Protein AF-A0A382DWG4-F1 (afdb_monomer_lite)

pLDDT: mean 83.69, std 11.29, range [49.47, 96.62]

Sequence (110 aa):
MDEVGPDAPTLCGGWTAAHLAAHLVVRERRPDTGPGLVMSGAPARHTARVTNRLAERGNFTQQVDRVRRGPPVYLRPFDGQMNLVEFVVHHEDVRRAGDEWTPRSGLDGL

Secondary structure (DSSP, 8-state):
-TTT-TT-B-SSTT-BHHHHHHHHHHHHH-GGGGGGGT--SHHHHHHHHHHHHHHHHS-HHHHHHHHHH-S-TTTGGG-HHHHHHHHHHHHHHHHHTSTT--PPPS-TT-

Structure (mmCIF, N/CA/C/O backbone):
data_AF-A0A382DWG4-F1
#
_entry.id   AF-A0A382DWG4-F1
#
loop_
_atom_site.group_PDB
_atom_site.id
_atom_site.type_symbol
_atom_site.label_atom_id
_atom_site.label_alt_id
_atom_site.label_comp_id
_atom_site.label_asym_id
_atom_site.label_entity_id
_atom_site.label_seq_id
_atom_site.pdbx_PDB_ins_code
_atom_site.Cartn_x
_atom_site.Cartn_y
_atom_site.Cartn_z
_atom_site.occupancy
_atom_site.B_iso_or_equiv
_atom_site.auth_seq_id
_atom_site.auth_comp_id
_atom_site.auth_asym_id
_atom_site.auth_atom_id
_atom_site.pdbx_PDB_model_num
ATOM 1 N N . MET A 1 1 ? -8.004 -3.839 6.778 1.00 73.31 1 MET A N 1
ATOM 2 C CA . MET A 1 1 ? -8.254 -2.951 5.619 1.00 73.31 1 MET A CA 1
ATOM 3 C C . MET A 1 1 ? -9.739 -2.878 5.295 1.00 73.31 1 MET A C 1
ATOM 5 O O . MET A 1 1 ? -10.244 -1.770 5.221 1.00 73.31 1 MET A O 1
ATOM 9 N N . ASP A 1 2 ? -10.453 -4.003 5.165 1.00 75.31 2 ASP A N 1
ATOM 10 C CA . ASP A 1 2 ? -11.888 -3.988 4.809 1.00 75.31 2 ASP A CA 1
ATOM 11 C C . ASP A 1 2 ? -12.790 -3.231 5.794 1.00 75.31 2 ASP A C 1
ATOM 13 O O . ASP A 1 2 ? -13.763 -2.614 5.382 1.00 75.31 2 ASP A O 1
ATOM 17 N N . GLU A 1 3 ? -12.447 -3.239 7.081 1.00 82.00 3 GLU A N 1
ATOM 18 C CA . GLU A 1 3 ? -13.268 -2.636 8.140 1.00 82.00 3 GLU A CA 1
ATOM 19 C C . GLU A 1 3 ? -13.122 -1.110 8.251 1.00 82.00 3 GLU A C 1
ATOM 21 O O . GLU A 1 3 ? -13.969 -0.464 8.856 1.00 82.00 3 GLU A O 1
ATOM 26 N N . VAL A 1 4 ? -12.063 -0.527 7.676 1.00 84.00 4 VAL A N 1
ATOM 27 C CA . VAL A 1 4 ? -11.703 0.890 7.885 1.00 84.00 4 VAL A CA 1
ATOM 28 C C . VAL A 1 4 ? -11.916 1.771 6.645 1.00 84.00 4 VAL A C 1
ATOM 30 O O . VAL A 1 4 ? -11.945 2.992 6.755 1.00 84.00 4 VAL A O 1
ATOM 33 N N . GLY A 1 5 ? -12.097 1.169 5.464 1.00 90.50 5 GLY A N 1
ATOM 34 C CA . GLY A 1 5 ? -12.285 1.892 4.200 1.00 90.50 5 GLY A CA 1
ATOM 35 C C . GLY A 1 5 ? -10.986 2.419 3.558 1.00 90.50 5 GLY A C 1
ATOM 36 O O . GLY A 1 5 ? -9.904 2.276 4.128 1.00 90.50 5 GLY A O 1
ATOM 37 N N . PRO A 1 6 ? -11.068 3.000 2.343 1.00 94.62 6 PRO A N 1
ATOM 38 C CA . PRO A 1 6 ? -9.902 3.393 1.539 1.00 94.62 6 PRO A CA 1
ATOM 39 C C . PRO A 1 6 ? -9.099 4.567 2.111 1.00 94.62 6 PRO A C 1
ATOM 41 O O . PRO A 1 6 ? -7.891 4.643 1.877 1.00 94.62 6 PRO A O 1
ATOM 44 N N . ASP A 1 7 ? -9.755 5.458 2.852 1.00 93.81 7 ASP A N 1
ATOM 45 C CA . ASP A 1 7 ? -9.170 6.702 3.367 1.00 93.81 7 ASP A CA 1
ATOM 46 C C . ASP A 1 7 ? -8.579 6.554 4.772 1.00 93.81 7 ASP A C 1
ATOM 48 O O . ASP A 1 7 ? -8.004 7.502 5.304 1.00 93.81 7 ASP A O 1
ATOM 52 N N . ALA A 1 8 ? -8.693 5.366 5.371 1.00 92.31 8 ALA A N 1
ATOM 53 C CA . ALA A 1 8 ? -8.172 5.111 6.703 1.00 92.31 8 ALA A CA 1
ATOM 54 C C . ALA A 1 8 ? -6.668 5.412 6.781 1.00 92.31 8 ALA A C 1
ATOM 56 O O . ALA A 1 8 ? -5.926 5.031 5.863 1.00 92.31 8 ALA A O 1
ATOM 57 N N . PRO A 1 9 ? -6.206 6.067 7.859 1.00 92.81 9 PRO A N 1
ATOM 58 C CA . PRO A 1 9 ? -4.799 6.379 8.026 1.00 92.81 9 PRO A CA 1
ATOM 59 C C . PRO A 1 9 ? -3.972 5.100 8.176 1.00 92.81 9 PRO A C 1
ATOM 61 O O . PRO A 1 9 ? -4.470 4.036 8.551 1.00 92.81 9 PRO A O 1
ATOM 64 N N . THR A 1 10 ? -2.680 5.214 7.887 1.00 92.38 10 THR A N 1
ATOM 65 C CA . THR A 1 10 ? -1.695 4.162 8.147 1.00 92.38 10 THR A CA 1
ATOM 66 C C . THR A 1 10 ? -0.465 4.773 8.802 1.00 92.38 10 THR A C 1
ATOM 68 O O . THR A 1 10 ? -0.222 5.977 8.700 1.00 92.38 10 THR A O 1
ATOM 71 N N . LEU A 1 11 ? 0.351 3.940 9.445 1.00 90.50 11 LEU A N 1
ATOM 72 C CA . LEU A 1 11 ? 1.660 4.370 9.942 1.00 90.50 11 LEU A CA 1
ATOM 73 C C . LEU A 1 11 ? 2.714 4.519 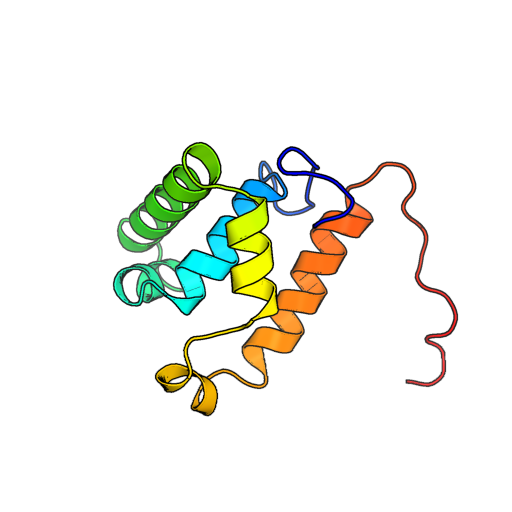8.831 1.00 90.50 11 LEU A C 1
ATOM 75 O O . LEU A 1 11 ? 3.812 5.019 9.083 1.00 90.50 11 LEU A O 1
ATOM 79 N N . CYS A 1 12 ? 2.393 4.138 7.592 1.00 87.06 12 CYS A N 1
ATOM 80 C CA . CYS A 1 12 ? 3.210 4.457 6.430 1.00 87.06 12 CYS A CA 1
ATOM 81 C C . CYS A 1 12 ? 2.968 5.930 6.074 1.00 87.06 12 CYS A C 1
ATOM 83 O O . CYS A 1 12 ? 1.954 6.267 5.475 1.00 87.06 12 CYS A O 1
ATOM 85 N N . GLY A 1 13 ? 3.870 6.822 6.492 1.00 83.50 13 GLY A N 1
ATOM 86 C CA . GLY A 1 13 ? 3.680 8.276 6.415 1.00 83.50 13 GLY A CA 1
ATOM 87 C C . GLY A 1 13 ? 3.041 8.773 5.108 1.00 83.50 13 GLY A C 1
ATOM 88 O O . GLY A 1 13 ? 3.586 8.585 4.021 1.00 83.50 13 GLY A O 1
ATOM 89 N N . GLY A 1 14 ? 1.880 9.423 5.232 1.00 87.25 14 GLY A N 1
ATOM 90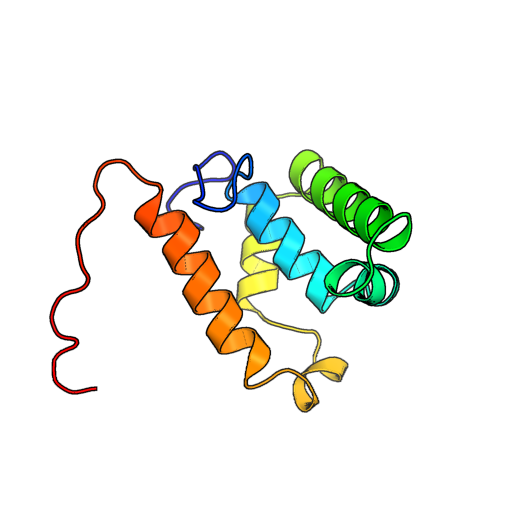 C CA . GLY A 1 14 ? 1.114 9.984 4.113 1.00 87.25 14 GLY A CA 1
ATOM 91 C C . GLY A 1 14 ? 0.293 8.973 3.302 1.00 87.25 14 GLY A C 1
ATOM 92 O O . GLY A 1 14 ? -0.386 9.379 2.364 1.00 87.25 14 GLY A O 1
ATOM 93 N N . TRP A 1 15 ? 0.333 7.679 3.630 1.00 95.06 15 TRP A N 1
ATOM 94 C CA . TRP A 1 15 ? -0.460 6.651 2.959 1.00 95.06 15 TRP A CA 1
ATOM 95 C C . TRP A 1 15 ? -1.777 6.395 3.678 1.00 95.06 15 TRP A C 1
ATOM 97 O O . TRP A 1 15 ? -1.834 6.233 4.899 1.00 95.06 15 TRP A O 1
ATOM 107 N N . THR A 1 16 ? -2.827 6.272 2.873 1.00 95.56 16 THR A N 1
ATOM 108 C CA . THR A 1 16 ? -4.111 5.707 3.289 1.00 95.56 16 THR A CA 1
ATOM 109 C C . THR A 1 16 ? -4.127 4.188 3.089 1.00 95.56 16 THR A C 1
ATOM 111 O O . THR A 1 16 ? -3.254 3.624 2.419 1.00 95.56 16 THR A O 1
ATOM 114 N N . ALA A 1 17 ? -5.149 3.502 3.600 1.00 94.38 17 ALA A N 1
ATOM 115 C CA . ALA A 1 17 ? -5.343 2.076 3.349 1.00 94.38 17 ALA A CA 1
ATOM 116 C C . ALA A 1 17 ? -5.406 1.740 1.845 1.00 94.38 17 ALA A C 1
ATOM 118 O O . ALA A 1 17 ? -4.917 0.685 1.443 1.00 94.38 17 ALA A O 1
ATOM 119 N N . ALA A 1 18 ? -5.926 2.636 0.995 1.00 95.62 18 ALA A N 1
ATOM 120 C CA . ALA A 1 18 ? -5.898 2.464 -0.460 1.00 95.62 18 ALA A CA 1
ATOM 121 C C . ALA A 1 18 ? -4.475 2.478 -1.040 1.00 95.62 18 ALA A C 1
ATOM 123 O O . ALA A 1 18 ? -4.157 1.659 -1.903 1.00 95.62 18 ALA A O 1
ATOM 124 N N . HIS A 1 19 ? -3.597 3.352 -0.540 1.00 96.44 19 HIS A N 1
ATOM 125 C CA . HIS A 1 19 ? -2.184 3.359 -0.934 1.00 96.44 19 HIS A CA 1
ATOM 126 C C . HIS A 1 19 ? -1.492 2.056 -0.540 1.00 96.44 19 HIS A C 1
ATOM 128 O O . HIS A 1 19 ? -0.760 1.472 -1.341 1.00 96.44 19 HIS A O 1
ATOM 134 N N . LEU A 1 20 ? -1.785 1.562 0.661 1.00 93.50 20 LEU A N 1
ATOM 135 C CA . LEU A 1 20 ? -1.195 0.336 1.171 1.00 93.50 20 LEU A CA 1
ATOM 136 C C . LEU A 1 20 ? -1.699 -0.914 0.430 1.00 93.50 20 LEU A C 1
ATOM 138 O O . LEU A 1 20 ? -0.902 -1.766 0.038 1.00 93.50 20 LEU A O 1
ATOM 142 N N . ALA A 1 21 ? -2.999 -0.996 0.135 1.00 93.56 21 ALA A N 1
ATOM 143 C CA . ALA A 1 21 ? -3.563 -2.061 -0.694 1.00 93.56 21 ALA A CA 1
ATOM 144 C C . ALA A 1 21 ? -2.988 -2.036 -2.121 1.00 93.56 21 ALA A C 1
ATOM 146 O O . ALA A 1 21 ? -2.632 -3.079 -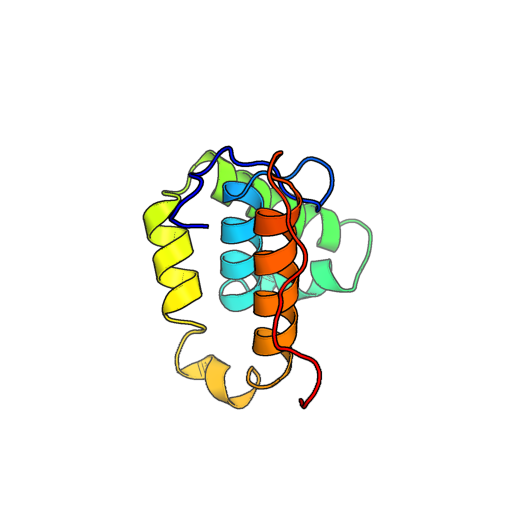2.676 1.00 93.56 21 ALA A O 1
ATOM 147 N N . ALA A 1 22 ? -2.849 -0.847 -2.713 1.00 94.81 22 ALA A N 1
ATOM 148 C CA . ALA A 1 22 ? -2.232 -0.683 -4.022 1.00 94.81 22 ALA A CA 1
ATOM 149 C C . ALA A 1 22 ? -0.761 -1.122 -4.026 1.00 94.81 22 ALA A C 1
ATOM 151 O O . ALA A 1 22 ? -0.342 -1.793 -4.969 1.00 94.81 22 ALA A O 1
ATOM 152 N N . HIS A 1 23 ? 0.007 -0.793 -2.984 1.00 92.62 23 HIS A N 1
ATOM 153 C CA . HIS A 1 23 ? 1.409 -1.189 -2.849 1.00 92.62 23 HIS A CA 1
ATOM 154 C C . HIS A 1 23 ? 1.576 -2.711 -2.894 1.00 92.62 23 HIS A C 1
ATOM 156 O O . HIS A 1 23 ? 2.336 -3.215 -3.722 1.00 92.62 23 HIS A O 1
ATOM 162 N N . LEU A 1 24 ? 0.797 -3.429 -2.081 1.00 89.38 24 LEU A N 1
ATOM 163 C CA . LEU A 1 24 ? 0.802 -4.893 -2.029 1.00 89.38 24 LEU A CA 1
ATOM 164 C C . LEU A 1 24 ? 0.469 -5.504 -3.399 1.00 89.38 24 LEU A C 1
ATOM 166 O O . LEU A 1 24 ? 1.183 -6.367 -3.906 1.00 89.38 24 LEU A O 1
ATOM 170 N N . VAL A 1 25 ? -0.576 -4.993 -4.062 1.00 90.69 25 VAL A N 1
ATOM 171 C CA . VAL A 1 25 ? -0.978 -5.463 -5.398 1.00 90.69 25 VAL A CA 1
ATOM 172 C C . VAL A 1 25 ? 0.103 -5.201 -6.450 1.00 90.69 25 VAL A C 1
ATOM 174 O O . VAL A 1 25 ? 0.327 -6.047 -7.318 1.00 90.69 25 VAL A O 1
ATOM 177 N N . VAL A 1 26 ? 0.748 -4.031 -6.418 1.00 90.88 26 VAL A N 1
ATOM 178 C CA . VAL A 1 26 ? 1.821 -3.669 -7.355 1.00 90.88 26 VAL A CA 1
ATOM 179 C C . VAL A 1 26 ? 3.020 -4.583 -7.154 1.00 90.88 26 VAL A C 1
ATOM 181 O O . VAL A 1 26 ? 3.466 -5.199 -8.120 1.00 90.88 26 VAL A O 1
ATOM 184 N N . ARG A 1 27 ? 3.484 -4.745 -5.914 1.00 84.69 27 ARG A N 1
ATOM 185 C CA . ARG A 1 27 ? 4.627 -5.600 -5.588 1.00 84.69 27 ARG A CA 1
ATOM 186 C C . ARG A 1 27 ? 4.451 -7.030 -6.103 1.00 84.69 27 ARG A C 1
ATOM 188 O O . ARG A 1 27 ? 5.362 -7.563 -6.726 1.00 84.69 27 ARG A O 1
ATOM 195 N N . GLU A 1 28 ? 3.273 -7.619 -5.917 1.00 81.44 28 GLU A N 1
ATOM 196 C CA . GLU A 1 28 ? 3.007 -9.000 -6.338 1.00 81.44 28 GLU A CA 1
ATOM 197 C C . GLU A 1 28 ? 2.816 -9.174 -7.854 1.00 81.44 28 GLU A C 1
ATOM 199 O O . GLU A 1 28 ? 2.993 -10.270 -8.383 1.00 81.44 28 GLU A O 1
ATOM 204 N N . ARG A 1 29 ? 2.355 -8.140 -8.572 1.00 82.12 29 ARG A N 1
ATOM 205 C CA . ARG A 1 29 ? 1.797 -8.312 -9.934 1.00 82.12 29 ARG A CA 1
ATOM 206 C C . ARG A 1 29 ? 2.451 -7.445 -11.005 1.00 82.12 29 ARG A C 1
ATOM 208 O O . ARG A 1 29 ? 2.113 -7.588 -12.179 1.00 82.12 29 ARG A O 1
ATOM 215 N N . ARG A 1 30 ? 3.375 -6.559 -10.633 1.00 81.12 30 ARG A N 1
ATOM 216 C CA . ARG A 1 30 ? 4.131 -5.681 -11.538 1.00 81.12 30 ARG A CA 1
ATOM 217 C C . ARG A 1 30 ? 5.631 -5.958 -11.407 1.00 81.12 30 ARG A C 1
ATOM 219 O O . ARG A 1 30 ? 6.323 -5.220 -10.701 1.00 81.12 30 ARG A O 1
ATOM 226 N N . PRO A 1 31 ? 6.170 -6.977 -12.100 1.00 77.88 31 PRO A N 1
ATOM 227 C CA . PRO A 1 31 ? 7.602 -7.279 -12.037 1.00 77.88 31 PRO A CA 1
ATOM 228 C C . PRO A 1 31 ? 8.478 -6.093 -12.478 1.00 77.88 31 PRO A C 1
ATOM 230 O O . PRO A 1 31 ? 9.587 -5.933 -11.975 1.00 77.88 31 PRO A O 1
ATOM 233 N N . ASP A 1 32 ? 7.962 -5.198 -13.332 1.00 82.31 32 ASP A N 1
ATOM 234 C CA . ASP A 1 32 ? 8.634 -3.959 -13.751 1.00 82.31 32 ASP A CA 1
ATOM 235 C C . ASP A 1 32 ? 8.856 -2.950 -12.609 1.00 82.31 32 ASP A C 1
ATOM 237 O O . ASP A 1 32 ? 9.685 -2.048 -12.727 1.00 82.31 32 ASP A O 1
ATOM 241 N N . THR A 1 33 ? 8.139 -3.099 -11.495 1.00 84.94 33 THR A N 1
ATOM 242 C CA . THR A 1 33 ? 8.252 -2.229 -10.314 1.00 84.94 33 THR A CA 1
ATOM 243 C C . THR A 1 33 ? 9.146 -2.808 -9.217 1.00 84.94 33 THR A C 1
ATOM 245 O O . THR A 1 33 ? 9.527 -2.081 -8.297 1.00 84.94 33 THR A O 1
ATOM 248 N N . GLY A 1 34 ? 9.548 -4.080 -9.336 1.00 81.75 34 GLY A N 1
ATOM 249 C CA . GLY A 1 34 ? 10.423 -4.762 -8.378 1.00 81.75 34 GLY A CA 1
ATOM 250 C C . GLY A 1 34 ? 11.731 -4.012 -8.083 1.00 81.75 34 GLY A C 1
ATOM 251 O O . GLY A 1 34 ? 12.059 -3.832 -6.910 1.00 81.75 34 GLY A O 1
ATOM 252 N N . PRO A 1 35 ? 12.450 -3.476 -9.093 1.00 86.06 35 PRO A N 1
ATOM 253 C CA . PRO A 1 35 ? 13.670 -2.707 -8.852 1.00 86.06 35 PRO A CA 1
ATOM 254 C C . PRO A 1 35 ? 13.469 -1.493 -7.936 1.00 86.06 35 PRO A C 1
ATOM 256 O O . PRO A 1 35 ? 14.357 -1.165 -7.157 1.00 86.06 35 PRO A O 1
ATOM 259 N N . GLY A 1 36 ? 12.306 -0.837 -7.971 1.00 85.44 36 GLY A N 1
ATOM 260 C CA . GLY A 1 36 ? 12.035 0.328 -7.123 1.00 85.44 36 GLY A CA 1
ATOM 261 C C . GLY A 1 36 ? 11.812 0.016 -5.642 1.00 85.44 36 GLY A C 1
ATOM 262 O O . GLY A 1 36 ? 11.686 0.955 -4.863 1.00 85.44 36 GLY A O 1
ATOM 263 N N . LEU A 1 37 ? 11.780 -1.264 -5.248 1.00 81.94 37 LEU A N 1
ATOM 264 C CA . LEU A 1 37 ? 11.726 -1.687 -3.843 1.00 81.94 37 LEU A CA 1
ATOM 265 C C . LEU A 1 37 ? 13.105 -1.658 -3.170 1.00 81.94 37 LEU A C 1
ATOM 267 O O . LEU A 1 37 ? 13.189 -1.517 -1.955 1.00 81.94 37 LEU A O 1
ATOM 271 N N . VAL A 1 38 ? 14.181 -1.794 -3.953 1.00 84.19 38 VAL A N 1
ATOM 272 C CA . VAL A 1 38 ? 15.563 -1.895 -3.443 1.00 84.19 38 VAL A CA 1
ATOM 273 C C . VAL A 1 38 ? 16.507 -0.844 -4.032 1.00 84.19 38 VAL A C 1
ATOM 275 O O . VAL A 1 38 ? 17.545 -0.551 -3.446 1.00 84.19 38 VAL A O 1
ATOM 278 N N . MET A 1 39 ? 16.164 -0.255 -5.182 1.00 87.62 39 MET A N 1
ATOM 279 C CA . MET A 1 39 ? 16.962 0.765 -5.863 1.00 87.62 39 MET A CA 1
ATOM 280 C C . MET A 1 39 ? 16.352 2.154 -5.679 1.00 87.62 39 MET A C 1
ATOM 282 O O . MET A 1 39 ? 15.146 2.353 -5.826 1.00 87.62 39 MET A O 1
ATOM 286 N N . SER A 1 40 ? 17.206 3.148 -5.445 1.00 90.00 40 SER A N 1
ATOM 287 C CA . SER A 1 40 ? 16.813 4.555 -5.362 1.00 90.00 40 SER A CA 1
ATOM 288 C C . SER A 1 40 ? 16.681 5.208 -6.747 1.00 90.00 40 SER A C 1
ATOM 290 O O . SER A 1 40 ? 17.025 4.637 -7.782 1.00 90.00 40 SER A O 1
ATOM 292 N N . GLY A 1 41 ? 16.168 6.441 -6.791 1.00 94.75 41 GLY A N 1
ATOM 293 C CA . GLY A 1 41 ? 16.123 7.238 -8.017 1.00 94.75 41 GLY A CA 1
ATOM 294 C C . GLY A 1 41 ? 14.952 6.891 -8.941 1.00 94.75 41 GLY A C 1
ATOM 295 O O . GLY A 1 41 ? 13.796 6.878 -8.518 1.00 94.75 41 GLY A O 1
ATOM 296 N N . ALA A 1 42 ? 15.226 6.703 -10.236 1.00 94.81 42 ALA A N 1
ATOM 297 C CA . ALA A 1 42 ? 14.180 6.502 -11.244 1.00 94.81 42 ALA A CA 1
ATOM 298 C C . ALA A 1 42 ? 13.311 5.245 -11.009 1.00 94.81 42 ALA A C 1
ATOM 300 O O . ALA A 1 42 ? 12.091 5.374 -11.148 1.00 94.81 42 ALA A O 1
ATOM 301 N N . PRO A 1 43 ? 13.869 4.086 -10.597 1.00 90.69 43 PRO A N 1
ATOM 302 C CA . PRO A 1 43 ? 13.083 2.910 -10.224 1.00 90.69 43 PRO A CA 1
ATOM 303 C C . PRO A 1 43 ? 12.107 3.178 -9.072 1.00 90.69 43 PRO A C 1
ATOM 305 O O . PRO A 1 43 ? 10.909 2.966 -9.241 1.00 90.69 43 PRO A O 1
ATOM 308 N N . ALA A 1 44 ? 12.575 3.742 -7.951 1.00 89.75 44 ALA A N 1
ATOM 309 C CA . ALA A 1 44 ? 11.713 4.100 -6.818 1.00 89.75 44 ALA A CA 1
ATOM 310 C C . ALA A 1 44 ? 10.584 5.062 -7.231 1.00 89.75 44 ALA A C 1
ATOM 312 O O . ALA A 1 44 ? 9.422 4.868 -6.875 1.00 89.75 44 ALA A O 1
ATOM 313 N N . ARG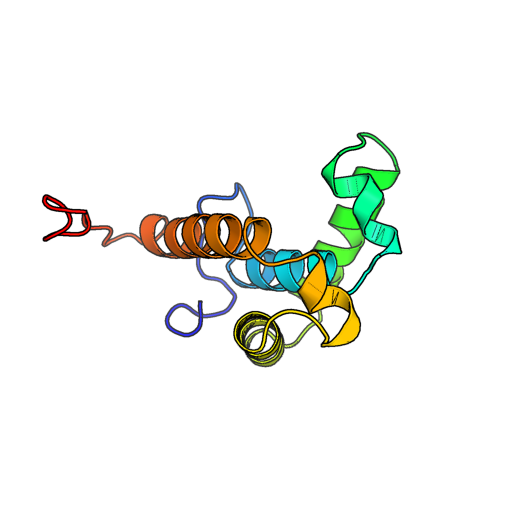 A 1 45 ? 10.894 6.067 -8.066 1.00 93.12 45 ARG A N 1
ATOM 314 C CA . ARG A 1 45 ? 9.882 6.987 -8.615 1.00 93.12 45 ARG A CA 1
ATOM 315 C C . ARG A 1 45 ? 8.890 6.297 -9.548 1.00 93.12 45 ARG A C 1
ATOM 317 O O . ARG A 1 45 ? 7.759 6.758 -9.668 1.00 93.12 45 ARG A O 1
ATOM 324 N N . HIS A 1 46 ? 9.295 5.263 -10.283 1.00 94.00 46 HIS A N 1
ATOM 325 C CA . HIS A 1 46 ? 8.380 4.474 -11.111 1.00 94.00 46 HIS A CA 1
ATOM 326 C C . HIS A 1 46 ? 7.412 3.683 -10.243 1.00 94.00 46 HIS A C 1
ATOM 328 O O . HIS A 1 46 ? 6.204 3.851 -10.397 1.00 94.00 46 HIS A O 1
ATOM 334 N N . THR A 1 47 ? 7.928 2.935 -9.272 1.00 93.06 47 THR A N 1
ATOM 335 C CA . THR A 1 47 ? 7.112 2.162 -8.330 1.00 93.06 47 THR A CA 1
ATOM 336 C C . THR A 1 47 ? 6.123 3.057 -7.588 1.00 93.06 47 THR A C 1
ATOM 338 O O . THR A 1 47 ? 4.926 2.789 -7.632 1.00 93.06 47 THR A O 1
ATOM 341 N N . ALA A 1 48 ? 6.573 4.188 -7.033 1.00 93.12 48 ALA A N 1
ATOM 342 C CA . ALA A 1 48 ? 5.692 5.148 -6.363 1.00 93.12 48 ALA A CA 1
ATOM 343 C C . ALA A 1 48 ? 4.584 5.687 -7.287 1.00 93.12 48 ALA A C 1
ATOM 345 O O . ALA A 1 48 ? 3.418 5.732 -6.903 1.00 93.12 48 ALA A O 1
ATOM 346 N N . ARG A 1 49 ? 4.911 6.040 -8.539 1.00 95.50 49 ARG A N 1
ATOM 347 C CA . ARG A 1 49 ? 3.912 6.514 -9.516 1.00 95.50 49 ARG A CA 1
ATOM 348 C C . ARG A 1 49 ? 2.871 5.451 -9.855 1.00 95.50 49 ARG A C 1
ATOM 350 O O . ARG A 1 49 ? 1.707 5.793 -10.060 1.00 95.50 49 ARG A O 1
ATOM 357 N N . VAL A 1 50 ? 3.279 4.188 -9.977 1.00 96.00 50 VAL A N 1
ATOM 358 C CA . VAL A 1 50 ? 2.360 3.080 -10.267 1.00 96.00 50 VAL A CA 1
ATOM 359 C C . VAL A 1 50 ? 1.456 2.815 -9.063 1.00 96.00 50 VAL A C 1
ATOM 361 O O . VAL A 1 50 ? 0.244 2.710 -9.250 1.00 96.00 50 VAL A O 1
ATOM 364 N N . THR A 1 51 ? 2.018 2.788 -7.850 1.00 95.88 51 THR A N 1
ATOM 365 C CA . THR A 1 51 ? 1.266 2.641 -6.595 1.00 95.88 51 THR A CA 1
ATOM 366 C C . THR A 1 51 ? 0.235 3.752 -6.429 1.00 95.88 51 THR A C 1
ATOM 368 O O . THR A 1 51 ? -0.948 3.449 -6.303 1.00 95.88 51 THR A O 1
ATOM 371 N N . ASN A 1 52 ? 0.640 5.023 -6.528 1.00 96.25 52 ASN A N 1
ATOM 372 C CA . ASN A 1 52 ? -0.268 6.163 -6.348 1.00 96.25 52 ASN A CA 1
ATOM 373 C C . ASN A 1 52 ? -1.401 6.147 -7.375 1.00 96.25 52 ASN A C 1
ATOM 375 O O . ASN A 1 52 ? -2.568 6.273 -7.026 1.00 96.25 52 ASN A O 1
ATOM 379 N N . ARG A 1 53 ? -1.087 5.880 -8.649 1.00 96.62 53 ARG A N 1
ATOM 380 C CA . ARG A 1 53 ? -2.114 5.781 -9.693 1.00 96.62 53 ARG A CA 1
ATOM 381 C C . ARG A 1 53 ? -3.122 4.671 -9.405 1.00 96.62 53 ARG A C 1
ATOM 383 O O . ARG A 1 53 ? -4.302 4.832 -9.708 1.00 96.62 53 ARG A O 1
ATOM 390 N N . LEU A 1 54 ? -2.657 3.528 -8.900 1.00 96.31 54 LEU A N 1
ATOM 391 C CA . LEU A 1 54 ? -3.535 2.415 -8.563 1.00 96.31 54 LEU A CA 1
ATOM 392 C C . LEU A 1 54 ? -4.375 2.728 -7.316 1.00 96.31 54 LEU A C 1
ATOM 394 O O . LEU A 1 54 ? -5.548 2.369 -7.303 1.00 96.31 54 LEU A O 1
ATOM 398 N N . ALA A 1 55 ? -3.818 3.423 -6.326 1.00 96.38 55 ALA A N 1
ATOM 399 C CA . ALA A 1 55 ? -4.547 3.886 -5.148 1.00 96.38 55 ALA A CA 1
ATOM 400 C C . ALA A 1 55 ? -5.656 4.887 -5.517 1.00 96.38 55 ALA A C 1
ATOM 402 O O . ALA A 1 55 ? -6.793 4.724 -5.094 1.00 96.38 55 ALA A O 1
ATOM 403 N N . GLU A 1 56 ? -5.349 5.869 -6.371 1.00 95.75 56 GLU A N 1
ATOM 404 C CA . GLU A 1 56 ? -6.279 6.932 -6.782 1.00 95.75 56 GLU A CA 1
ATOM 405 C C . GLU A 1 56 ? -7.396 6.447 -7.716 1.00 95.75 56 GLU A C 1
ATOM 407 O O . GLU A 1 56 ? -8.518 6.944 -7.666 1.00 95.75 56 GLU A O 1
ATOM 412 N N . ARG A 1 57 ? -7.080 5.531 -8.640 1.00 95.50 57 ARG A N 1
ATOM 413 C CA . ARG A 1 57 ? -7.993 5.150 -9.738 1.00 95.50 57 ARG A CA 1
ATOM 414 C C . ARG A 1 57 ? -8.573 3.752 -9.600 1.00 95.50 57 ARG A C 1
ATOM 416 O O . ARG A 1 57 ? -9.450 3.373 -10.375 1.00 95.50 57 ARG A O 1
ATOM 423 N N . GLY A 1 58 ? -8.008 2.938 -8.719 1.00 93.25 58 GLY A N 1
ATOM 424 C CA . GLY A 1 58 ? -8.426 1.560 -8.542 1.00 93.25 58 GLY A CA 1
ATOM 425 C C . GLY A 1 58 ? -9.619 1.437 -7.604 1.00 93.25 58 GLY A C 1
ATOM 426 O O . GLY A 1 58 ? -9.927 2.323 -6.818 1.00 93.25 58 GLY A O 1
ATOM 427 N N . ASN A 1 59 ? -10.293 0.292 -7.679 1.00 95.50 59 ASN A N 1
ATOM 428 C CA . ASN A 1 59 ? -11.328 -0.049 -6.718 1.00 95.50 59 ASN A CA 1
ATOM 429 C C . ASN A 1 59 ? -10.680 -0.687 -5.481 1.00 95.50 59 ASN A C 1
ATOM 431 O O . ASN A 1 59 ? -10.097 -1.769 -5.581 1.00 95.50 59 ASN A O 1
ATOM 435 N N . PHE A 1 60 ? -10.790 -0.015 -4.335 1.00 93.75 60 PHE A N 1
ATOM 436 C CA . PHE A 1 60 ? -10.190 -0.448 -3.072 1.00 93.75 60 PHE A CA 1
ATOM 437 C C . PHE A 1 60 ? -10.610 -1.865 -2.672 1.00 93.75 60 PHE A C 1
ATOM 439 O O . PHE A 1 60 ? -9.753 -2.714 -2.450 1.00 93.75 60 PHE A O 1
ATOM 446 N N . THR A 1 61 ? -11.909 -2.167 -2.675 1.00 94.25 61 THR A N 1
ATOM 447 C CA . THR A 1 61 ? -12.423 -3.497 -2.311 1.00 94.25 61 THR A CA 1
ATOM 448 C C . THR A 1 61 ? -11.828 -4.592 -3.196 1.00 94.25 61 THR A C 1
ATOM 450 O O . THR A 1 61 ? -11.344 -5.606 -2.703 1.00 94.25 61 THR A O 1
ATOM 453 N N . GLN A 1 62 ? -11.746 -4.363 -4.509 1.00 94.00 62 GLN A N 1
ATOM 454 C CA . GLN A 1 62 ? -11.110 -5.316 -5.422 1.00 94.00 62 GLN A CA 1
ATOM 455 C C . GLN A 1 62 ? -9.610 -5.488 -5.159 1.00 94.00 62 GLN A C 1
ATOM 457 O O . GLN A 1 62 ? -9.066 -6.565 -5.417 1.00 94.00 62 GLN A O 1
ATOM 462 N N . GLN A 1 63 ? -8.918 -4.442 -4.703 1.00 92.44 63 GLN A N 1
ATOM 463 C CA . GLN A 1 63 ? -7.508 -4.525 -4.325 1.00 92.44 63 GLN A CA 1
ATOM 464 C C . GLN A 1 63 ? -7.337 -5.337 -3.045 1.00 92.44 63 GLN A C 1
ATOM 466 O O . GLN A 1 63 ? -6.523 -6.257 -3.045 1.00 92.44 63 GLN A O 1
ATOM 471 N N . VAL A 1 64 ? -8.143 -5.080 -2.012 1.00 91.88 64 VAL A N 1
ATOM 472 C CA . VAL A 1 64 ? -8.108 -5.867 -0.772 1.00 91.88 64 VAL A CA 1
ATOM 473 C C . VAL A 1 64 ? -8.439 -7.336 -1.049 1.00 91.88 64 VAL A C 1
ATOM 475 O O . VAL A 1 64 ? -7.739 -8.232 -0.581 1.00 91.88 64 VAL A O 1
ATOM 478 N N . ASP A 1 65 ? -9.403 -7.609 -1.925 1.00 90.75 65 ASP A N 1
ATOM 479 C CA . ASP A 1 65 ? -9.702 -8.969 -2.370 1.00 90.75 65 ASP A CA 1
ATOM 480 C C . ASP A 1 65 ? -8.524 -9.637 -3.100 1.00 90.75 65 ASP A C 1
ATOM 482 O O . ASP A 1 65 ? -8.318 -10.848 -3.002 1.00 90.75 65 ASP A O 1
ATOM 486 N N . ARG A 1 66 ? -7.754 -8.883 -3.897 1.00 89.00 66 ARG A N 1
ATOM 487 C CA . ARG A 1 66 ? -6.550 -9.412 -4.567 1.00 89.00 66 ARG A CA 1
ATOM 488 C C . ARG A 1 66 ? -5.467 -9.742 -3.554 1.00 89.00 66 ARG A C 1
ATOM 490 O O . ARG A 1 66 ? -4.903 -10.823 -3.666 1.00 89.00 66 ARG A O 1
ATOM 497 N N . VAL A 1 67 ? -5.249 -8.855 -2.587 1.00 86.69 67 VAL A N 1
ATOM 498 C CA . VAL A 1 67 ? -4.336 -9.059 -1.458 1.00 86.69 67 VAL A CA 1
ATOM 499 C C . VAL A 1 67 ? -4.718 -10.327 -0.691 1.00 86.69 67 VAL A C 1
ATOM 501 O O . VAL A 1 67 ? -3.889 -11.206 -0.490 1.00 86.69 67 VAL A O 1
ATOM 504 N N . ARG A 1 68 ? -6.003 -10.501 -0.365 1.00 84.94 68 ARG A N 1
ATOM 505 C CA . ARG A 1 68 ? -6.507 -11.679 0.358 1.00 84.94 68 ARG A CA 1
ATOM 506 C C . ARG A 1 68 ? -6.310 -12.991 -0.408 1.00 84.94 68 ARG A C 1
ATOM 508 O O . ARG A 1 68 ? -6.033 -14.023 0.194 1.00 84.94 68 ARG A O 1
ATOM 515 N N . ARG A 1 69 ? -6.466 -12.973 -1.736 1.00 85.12 69 ARG A N 1
ATOM 516 C CA . ARG A 1 69 ? -6.232 -14.153 -2.593 1.00 85.12 69 ARG A CA 1
ATOM 517 C C . ARG A 1 69 ? -4.747 -14.492 -2.756 1.00 85.12 69 ARG A C 1
ATOM 519 O O . ARG A 1 69 ? -4.431 -15.583 -3.244 1.00 85.12 69 ARG A O 1
ATOM 526 N N . GLY A 1 70 ? -3.871 -13.573 -2.358 1.00 77.94 70 GLY A N 1
ATOM 527 C CA . GLY A 1 70 ? -2.431 -13.689 -2.478 1.00 77.94 70 GLY A CA 1
ATOM 528 C C . GLY A 1 70 ? -1.935 -13.643 -3.928 1.00 77.94 70 GLY A C 1
ATOM 529 O O . GLY A 1 70 ? -2.694 -13.334 -4.868 1.00 77.94 70 GLY A O 1
ATOM 530 N N . PRO A 1 71 ? -0.657 -13.995 -4.129 1.00 76.25 71 PRO A N 1
ATOM 531 C CA . PRO A 1 71 ? 0.003 -13.863 -5.411 1.00 76.25 71 PRO A CA 1
ATOM 532 C C . PRO A 1 71 ? -0.578 -14.830 -6.457 1.00 76.25 71 PRO A C 1
ATOM 534 O O . PRO A 1 71 ? -1.137 -15.893 -6.125 1.00 76.25 71 PRO A O 1
ATOM 537 N N . PRO A 1 72 ? -0.437 -14.491 -7.753 1.00 75.00 72 PRO A N 1
ATOM 538 C CA . PRO A 1 72 ? -0.727 -15.413 -8.842 1.00 75.00 72 PRO A CA 1
ATOM 539 C C . PRO A 1 72 ? -0.029 -16.763 -8.642 1.00 75.00 72 PRO A C 1
ATOM 541 O O . PRO A 1 72 ? 1.096 -16.832 -8.152 1.00 75.00 72 PRO A O 1
ATOM 544 N N . VAL A 1 73 ? -0.685 -17.851 -9.053 1.00 75.31 73 VAL A N 1
ATOM 545 C CA . VAL A 1 73 ? -0.214 -19.229 -8.807 1.00 75.31 73 VAL A CA 1
ATOM 546 C C . VAL A 1 73 ? 1.219 -19.494 -9.276 1.00 75.31 73 VAL A C 1
ATOM 548 O O . VAL A 1 73 ? 1.925 -20.266 -8.640 1.00 75.31 73 VAL A O 1
ATOM 551 N N . TYR A 1 74 ? 1.667 -18.813 -10.332 1.00 68.75 74 TYR A N 1
ATOM 552 C CA . TYR A 1 74 ? 3.012 -18.957 -10.888 1.00 68.75 74 TYR A CA 1
ATOM 553 C C . TYR A 1 74 ? 4.118 -18.270 -10.059 1.00 68.75 74 TYR A C 1
ATOM 555 O O . TYR A 1 74 ? 5.285 -18.579 -10.269 1.00 68.75 74 TYR A O 1
ATOM 563 N N . LEU A 1 75 ? 3.782 -17.375 -9.118 1.00 68.69 75 LEU A N 1
ATOM 564 C CA . LEU A 1 75 ? 4.747 -16.714 -8.216 1.00 68.69 75 LEU A CA 1
ATOM 565 C C . LEU A 1 75 ? 4.808 -17.342 -6.817 1.00 68.69 75 LEU A C 1
ATOM 567 O O . LEU A 1 75 ? 5.805 -17.180 -6.118 1.00 68.69 75 LEU A O 1
ATOM 571 N N . ARG A 1 76 ? 3.804 -18.148 -6.442 1.00 67.12 76 ARG A N 1
ATOM 572 C CA 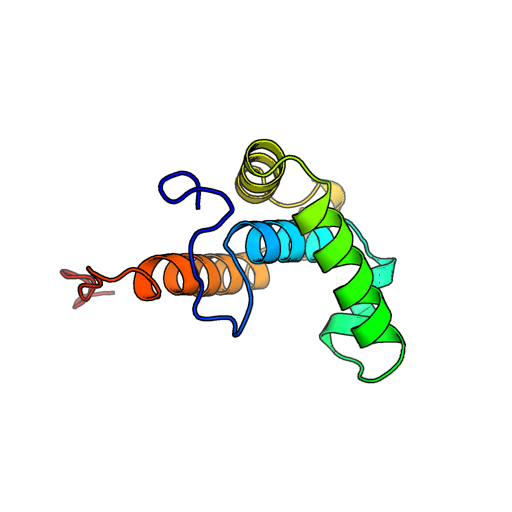. ARG A 1 76 ? 3.700 -18.803 -5.122 1.00 67.12 76 ARG A CA 1
ATOM 573 C C . ARG A 1 76 ? 4.965 -19.533 -4.634 1.00 67.12 76 ARG A C 1
ATOM 575 O O . ARG A 1 76 ? 5.223 -19.453 -3.434 1.00 67.12 76 ARG A O 1
ATOM 582 N N . PRO A 1 77 ? 5.769 -20.214 -5.480 1.00 60.34 77 PRO A N 1
ATOM 583 C CA . PRO A 1 77 ? 6.988 -20.892 -5.024 1.00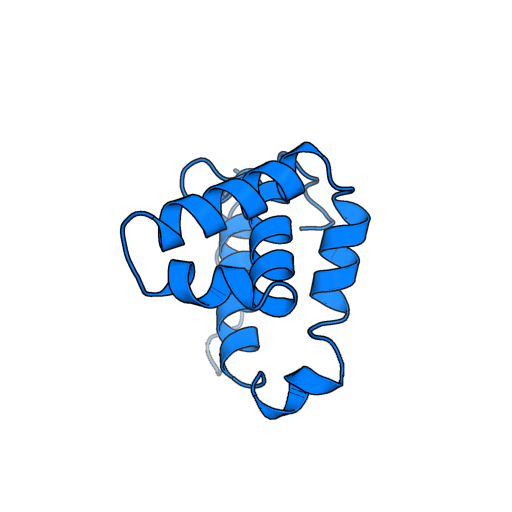 60.34 77 PRO A CA 1
ATOM 584 C C . PRO A 1 77 ? 8.068 -19.965 -4.443 1.00 60.34 77 PRO A C 1
ATOM 586 O O . PRO A 1 77 ? 8.937 -20.439 -3.718 1.00 60.34 77 PRO A O 1
ATOM 589 N N . PHE A 1 78 ? 8.022 -18.663 -4.738 1.00 58.00 78 PHE A N 1
ATOM 590 C CA . PHE A 1 78 ? 9.032 -17.681 -4.324 1.00 58.00 78 PHE A CA 1
ATOM 591 C C . PHE A 1 78 ? 8.554 -16.754 -3.188 1.00 58.00 78 PHE A C 1
ATOM 593 O O . PHE A 1 78 ? 9.290 -15.863 -2.775 1.00 58.00 78 PHE A O 1
ATOM 600 N N . ASP A 1 79 ? 7.339 -16.968 -2.665 1.00 59.50 79 ASP A N 1
ATOM 601 C CA . ASP A 1 79 ? 6.564 -15.930 -1.962 1.00 59.50 79 ASP A CA 1
ATOM 602 C C . ASP A 1 79 ? 6.266 -16.205 -0.470 1.00 59.50 79 ASP A C 1
ATOM 604 O O . ASP A 1 79 ? 5.691 -15.361 0.217 1.00 59.50 79 ASP A O 1
ATOM 608 N N . GLY A 1 80 ? 6.620 -17.383 0.058 1.00 56.09 80 GLY A N 1
ATOM 609 C CA . GLY A 1 80 ? 6.055 -17.900 1.318 1.00 56.09 80 GLY A CA 1
ATOM 610 C C . GLY A 1 80 ? 6.352 -17.088 2.592 1.00 56.09 80 GLY A C 1
ATOM 611 O O . GLY A 1 80 ? 5.430 -16.740 3.323 1.00 56.09 80 GLY A O 1
ATOM 612 N N . GLN A 1 81 ? 7.623 -16.782 2.874 1.00 49.47 81 GLN A N 1
ATOM 613 C CA . GLN A 1 81 ? 8.029 -16.114 4.129 1.00 49.47 81 GLN A CA 1
ATOM 614 C C . GLN A 1 81 ? 7.945 -14.582 4.044 1.00 49.47 81 GLN A C 1
ATOM 616 O O . GLN A 1 81 ? 7.592 -13.928 5.024 1.00 49.47 81 GLN A O 1
ATOM 621 N N . MET A 1 82 ? 8.242 -14.001 2.874 1.00 51.94 82 MET A N 1
ATOM 622 C CA . MET A 1 82 ? 8.218 -12.544 2.698 1.00 51.94 82 MET A CA 1
ATOM 623 C C . MET A 1 82 ? 6.798 -11.975 2.772 1.00 51.94 82 MET A C 1
ATOM 625 O O . MET A 1 82 ? 6.609 -10.920 3.369 1.00 51.94 82 MET A O 1
ATOM 629 N N . ASN A 1 83 ? 5.794 -12.682 2.242 1.00 63.25 83 ASN A N 1
ATOM 630 C CA . ASN A 1 83 ? 4.411 -12.205 2.299 1.00 63.25 83 ASN A CA 1
ATOM 631 C C . ASN A 1 83 ? 3.822 -12.229 3.713 1.00 63.25 83 ASN A C 1
ATOM 633 O O . ASN A 1 83 ? 3.048 -11.340 4.050 1.00 63.25 83 ASN A O 1
ATOM 637 N N . LEU A 1 84 ? 4.189 -13.193 4.567 1.00 63.31 84 LEU A N 1
ATOM 638 C CA . LEU A 1 84 ? 3.629 -13.258 5.921 1.00 63.31 84 LEU A CA 1
ATOM 639 C C . LEU A 1 84 ? 4.049 -12.052 6.771 1.00 63.31 84 LEU A C 1
ATOM 641 O O . LEU A 1 84 ? 3.196 -11.405 7.374 1.00 63.31 84 LEU A O 1
ATOM 645 N N . VAL A 1 85 ? 5.349 -11.735 6.798 1.00 65.25 85 VAL A N 1
ATOM 646 C CA . VAL A 1 85 ? 5.871 -10.588 7.560 1.00 65.25 85 VAL A CA 1
ATOM 647 C C . VAL A 1 85 ? 5.255 -9.290 7.050 1.00 65.25 85 VAL A C 1
ATOM 649 O O . VAL A 1 85 ? 4.793 -8.470 7.838 1.00 65.25 85 VAL A O 1
ATOM 652 N N . GLU A 1 86 ? 5.188 -9.129 5.733 1.00 73.94 86 GLU A N 1
ATOM 653 C CA . GLU A 1 86 ? 4.658 -7.928 5.099 1.00 73.94 86 GLU A CA 1
ATOM 654 C C . GLU A 1 86 ? 3.163 -7.729 5.369 1.00 73.94 86 GLU A C 1
ATOM 656 O O . GLU A 1 86 ? 2.747 -6.633 5.744 1.00 73.94 86 GLU A O 1
ATOM 661 N N . PHE A 1 87 ? 2.351 -8.788 5.284 1.00 76.81 87 PHE A N 1
ATOM 662 C CA . PHE A 1 87 ? 0.933 -8.690 5.624 1.00 76.81 87 PHE A CA 1
ATOM 663 C C . PHE A 1 87 ? 0.706 -8.394 7.102 1.00 76.81 87 PHE A C 1
ATOM 665 O O . PHE A 1 87 ? -0.198 -7.624 7.419 1.00 76.81 87 PHE A O 1
ATOM 672 N N . VAL A 1 88 ? 1.511 -8.958 8.007 1.00 78.81 88 VAL A N 1
ATOM 673 C CA . VAL A 1 88 ? 1.399 -8.670 9.443 1.00 78.81 88 VAL A CA 1
ATOM 674 C C . VAL A 1 88 ? 1.766 -7.217 9.733 1.00 78.81 88 VAL A C 1
ATOM 676 O O . VAL A 1 88 ? 0.988 -6.523 10.387 1.00 78.81 88 VAL A O 1
ATOM 679 N N . VAL A 1 89 ? 2.901 -6.738 9.217 1.00 82.75 89 VAL A N 1
ATOM 680 C CA . VAL A 1 89 ? 3.352 -5.351 9.409 1.00 82.75 89 VAL A CA 1
ATOM 681 C C . VAL A 1 89 ? 2.304 -4.375 8.883 1.00 82.75 89 VAL A C 1
ATOM 683 O O . VAL A 1 89 ? 1.843 -3.514 9.626 1.00 82.75 89 VAL A O 1
ATOM 686 N N . HIS A 1 90 ? 1.843 -4.564 7.650 1.00 84.56 90 HIS A N 1
ATOM 687 C CA . HIS A 1 90 ? 0.900 -3.647 7.017 1.00 84.56 90 HIS A CA 1
ATOM 688 C C . HIS A 1 90 ? -0.528 -3.760 7.553 1.00 84.56 90 HIS A C 1
ATOM 690 O O . HIS A 1 90 ? -1.270 -2.778 7.565 1.00 84.56 90 HIS A O 1
ATOM 696 N N . HIS A 1 91 ? -0.925 -4.922 8.072 1.00 83.88 91 HIS A N 1
ATOM 697 C CA . HIS A 1 91 ? -2.147 -5.021 8.862 1.00 83.88 91 HIS A CA 1
ATOM 698 C C . HIS A 1 91 ? -2.032 -4.194 10.150 1.00 83.88 91 HIS A C 1
ATOM 700 O O . HIS A 1 91 ? -2.943 -3.430 10.477 1.00 83.88 91 HIS A O 1
ATOM 706 N N . GLU A 1 92 ? -0.909 -4.307 10.861 1.00 86.75 92 GLU A N 1
ATOM 707 C CA . GLU A 1 92 ? -0.669 -3.530 12.075 1.00 86.75 92 GLU A CA 1
ATOM 708 C C . GLU A 1 92 ? -0.484 -2.035 11.800 1.00 86.75 92 GLU A C 1
ATOM 710 O O . GLU A 1 92 ? -0.833 -1.235 12.661 1.00 86.75 92 GLU A O 1
ATOM 715 N N . ASP A 1 93 ? 0.019 -1.627 10.633 1.00 84.94 93 ASP A N 1
ATOM 716 C CA . ASP A 1 93 ? 0.115 -0.212 10.248 1.00 84.94 93 ASP A CA 1
ATOM 717 C C . ASP A 1 93 ? -1.259 0.443 10.112 1.00 84.94 93 ASP A C 1
ATOM 719 O O . ASP A 1 93 ? -1.414 1.608 10.464 1.00 84.94 93 ASP A O 1
ATOM 723 N N . VAL A 1 94 ? -2.257 -0.299 9.630 1.00 83.88 94 VAL A N 1
ATOM 724 C CA . VAL A 1 94 ? -3.646 0.173 9.543 1.00 83.88 94 VAL A CA 1
ATOM 725 C C . VAL A 1 94 ? -4.296 0.167 10.924 1.00 83.88 94 VAL A C 1
ATOM 727 O O . VAL A 1 94 ? -4.926 1.140 11.323 1.00 83.88 94 VAL A O 1
ATOM 730 N N . ARG A 1 95 ? -4.128 -0.924 11.680 1.00 86.88 95 ARG A N 1
ATOM 731 C CA . ARG A 1 95 ? -4.757 -1.091 12.997 1.00 86.88 95 ARG A CA 1
ATOM 732 C C . ARG A 1 95 ? -4.245 -0.084 14.031 1.00 86.88 95 ARG A C 1
ATOM 734 O O . ARG A 1 95 ? -5.027 0.398 14.841 1.00 86.88 95 ARG A O 1
ATOM 741 N N . ARG A 1 96 ? -2.943 0.219 14.025 1.00 85.88 96 ARG A N 1
ATOM 742 C CA . ARG A 1 96 ? -2.309 1.161 14.968 1.00 85.88 96 ARG A CA 1
ATOM 743 C C . ARG A 1 96 ? -2.516 2.626 14.618 1.00 85.88 96 ARG A C 1
ATOM 745 O O . ARG A 1 96 ? -2.312 3.469 15.480 1.00 85.88 96 ARG A O 1
ATOM 752 N N . ALA A 1 97 ? -2.856 2.928 13.370 1.00 85.44 97 ALA A N 1
ATOM 753 C CA . ALA A 1 97 ? -3.069 4.301 12.934 1.00 85.44 97 ALA A CA 1
ATOM 754 C C . ALA A 1 97 ? -4.456 4.850 13.304 1.00 85.44 97 ALA A C 1
ATOM 756 O O . ALA A 1 97 ? -4.673 6.049 13.166 1.00 85.44 97 ALA A O 1
ATOM 757 N N . GLY A 1 98 ? -5.387 3.995 13.743 1.00 77.50 98 GLY A N 1
ATOM 758 C CA . GLY A 1 98 ? -6.679 4.425 14.275 1.00 77.50 98 GLY A CA 1
ATOM 759 C C . GLY A 1 98 ? -6.575 4.972 15.702 1.00 77.50 98 GLY A C 1
ATOM 760 O O . GLY A 1 98 ? -5.686 4.589 16.461 1.00 77.50 98 GLY A O 1
ATOM 761 N N . ASP A 1 99 ? -7.526 5.829 16.078 1.00 70.81 99 ASP A N 1
ATOM 762 C CA . ASP A 1 99 ? -7.525 6.545 17.363 1.00 70.81 99 ASP A CA 1
ATOM 763 C C . ASP A 1 99 ? -7.721 5.631 18.594 1.00 70.81 99 ASP A C 1
ATOM 765 O O . ASP A 1 99 ? -7.304 5.972 19.698 1.00 70.81 99 ASP A O 1
ATOM 769 N N . GLU A 1 100 ? -8.310 4.443 18.416 1.00 75.12 100 GLU A N 1
ATOM 770 C CA . GLU A 1 100 ? -8.632 3.483 19.488 1.00 75.12 100 GLU A CA 1
ATOM 771 C C . GLU A 1 100 ? -7.643 2.305 19.569 1.00 75.12 100 GLU A C 1
ATOM 773 O O . GLU A 1 100 ? -8.012 1.165 19.876 1.00 75.12 100 GLU A O 1
ATOM 778 N N . TRP A 1 101 ? -6.365 2.535 19.252 1.00 82.12 101 TRP A N 1
ATOM 779 C CA . TRP A 1 101 ? -5.388 1.453 19.300 1.00 82.12 101 TRP A CA 1
ATOM 780 C C . TRP A 1 101 ? -5.238 0.865 20.714 1.00 82.12 101 TRP A C 1
ATOM 782 O O . TRP A 1 101 ? -5.013 1.569 21.697 1.00 82.12 101 TRP A O 1
ATOM 792 N N . THR A 1 102 ? -5.275 -0.467 20.792 1.00 79.19 102 THR A N 1
ATOM 793 C CA . THR A 1 102 ? -4.992 -1.240 22.006 1.00 79.19 102 THR A CA 1
ATOM 794 C C . THR A 1 102 ? -3.957 -2.338 21.726 1.00 79.19 102 THR A C 1
ATOM 796 O O . THR A 1 102 ? -3.980 -2.959 20.650 1.00 79.19 102 THR A O 1
ATOM 799 N N . PRO A 1 103 ? -3.036 -2.629 22.667 1.00 81.56 103 PRO A N 1
ATOM 800 C CA . PRO A 1 103 ? -2.124 -3.765 22.546 1.00 81.56 103 PRO A CA 1
ATOM 801 C C . PRO A 1 103 ? -2.885 -5.077 22.321 1.00 81.56 103 PRO A C 1
ATOM 803 O O . PRO A 1 103 ? -3.967 -5.276 22.873 1.00 81.56 103 PRO A O 1
ATOM 806 N N . ARG A 1 104 ? -2.326 -5.992 21.517 1.00 77.19 104 ARG A N 1
ATOM 807 C CA . ARG A 1 104 ? -2.878 -7.353 21.440 1.00 77.19 104 ARG A CA 1
ATOM 808 C C . ARG A 1 104 ? -2.630 -8.051 22.774 1.00 77.19 104 ARG A C 1
ATOM 810 O O . ARG A 1 104 ? -1.496 -8.087 23.240 1.00 77.19 104 ARG A O 1
ATOM 817 N N . SER A 1 105 ? -3.683 -8.595 23.368 1.00 81.94 105 SER A N 1
ATOM 818 C CA . SER A 1 105 ? -3.601 -9.434 24.562 1.00 81.94 105 SER A CA 1
ATOM 819 C C . SER A 1 105 ? -3.417 -10.909 24.184 1.00 81.94 105 SER A C 1
ATOM 821 O O . SER A 1 105 ? -3.738 -11.316 23.066 1.00 81.94 105 SER A O 1
ATOM 823 N N . GLY A 1 106 ? -2.898 -11.717 25.115 1.00 76.75 106 GLY A N 1
ATOM 824 C CA . GLY A 1 106 ? -2.830 -13.176 24.963 1.00 76.75 106 GLY A CA 1
ATOM 825 C C . GLY A 1 106 ? -1.706 -13.698 24.061 1.00 76.75 106 GLY A C 1
ATOM 826 O O . GLY A 1 106 ? -1.839 -14.790 23.517 1.00 76.75 106 GLY A O 1
ATOM 827 N N . LEU A 1 107 ? -0.618 -12.937 23.890 1.00 74.31 107 LEU A N 1
ATOM 828 C CA . LEU A 1 107 ? 0.557 -13.348 23.104 1.00 74.31 107 LEU A CA 1
ATOM 829 C C . LEU A 1 107 ? 1.700 -13.930 23.957 1.00 74.31 107 LEU A C 1
ATOM 831 O O . LEU A 1 107 ? 2.705 -14.349 23.396 1.00 74.31 107 LEU A O 1
ATOM 835 N N . ASP A 1 108 ? 1.545 -13.998 25.283 1.00 71.69 108 ASP A N 1
ATOM 836 C CA . ASP A 1 108 ? 2.603 -14.335 26.258 1.00 71.69 108 ASP A CA 1
ATOM 837 C C . ASP A 1 108 ? 3.072 -15.813 26.238 1.00 71.69 108 ASP A C 1
ATOM 839 O O . ASP A 1 108 ? 3.680 -16.295 27.191 1.00 71.69 108 ASP A O 1
ATOM 843 N N . GLY A 1 109 ? 2.788 -16.558 25.167 1.00 58.62 109 GLY A N 1
ATOM 844 C CA . GLY A 1 109 ? 3.127 -17.979 25.022 1.00 58.62 109 GLY A CA 1
ATOM 845 C C . GLY A 1 109 ? 3.319 -18.455 23.578 1.00 58.62 109 GLY A C 1
ATOM 846 O O . GLY A 1 109 ? 3.266 -19.661 23.338 1.00 58.62 109 GLY A O 1
ATOM 847 N N . LEU A 1 110 ? 3.500 -17.525 22.633 1.00 56.22 110 LEU A N 1
ATOM 848 C CA . LEU A 1 110 ? 4.054 -17.784 21.296 1.00 56.22 110 LEU A CA 1
ATOM 849 C C . LEU A 1 110 ? 5.574 -17.591 21.325 1.00 56.22 110 LEU A C 1
ATOM 851 O O . LEU A 1 110 ? 6.260 -18.340 20.598 1.00 56.22 110 LEU A O 1
#

InterPro domains:
  IPR017517 Maleylpyruvate isomerase, mycothiol-dependent enzyme [TIGR03083] (2-107)
  IPR034660 DinB/YfiT-like putative metalloenzymes [SSF109854] (5-97)

Radius of gyration: 14.64 Å; chains: 1; bounding box: 30×31×40 Å

Foldseek 3Di:
DVVQDLQQAFLPPPHGLLLLLLLQCCCQPPPQLVCLVPDDDPSVVVSSVSSVCCSVPPDSVVSVVDLVVPHDPVCVVVPPPVSVVSCVRRVVRRQVSDPPHDDDPDPPPD

Organism: NCBI:txid408172